Protein AF-A0A955JS35-F1 (afdb_monomer_lite)

Sequence (143 aa):
MVKLPVKIKPHVVVKVILVCMIGALLSLIAHEAFHIILHWGNISHVSIFPNPGTIVQIETNLPPGYDIDGEEMVAYIISFIVIIFTALYVFKIMDDEDDRDPAQILFPNNPELQKLTPKELWEKSEMDIILPEKKSSKHSHKK

pLDDT: mean 82.18, std 16.11, range [39.0, 98.12]

Secondary structure (DSSP, 8-state):
---------HHHHHHHHHHHHHHHHHHHHHHHHHHHHHTTTTEEEEEEEEETTEEEEEEE-PPTT--HHHHHHHHHHHHHHHHHHHHHHHHHHHHHT----HHHHH-TT-TTGGGS-HHHHHHHHHHHHHS------------

Radius of gyration: 27.61 Å; chains: 1; bounding box: 72×47×54 Å

Foldseek 3Di:
DDPPPPPDPVVLVVVLVVLQVVLLVVLVVQLVVLVCVVQPVQWPDWDACPDPVDGIDTDGDDDPPDDPVVSNVVSVVSSVVSNVVSVVVSVVSVVVPDPDDVQCVVCVPDVVSSPDDPVRNVVVVVVCVVDPPPPPPPPPDDD

Structure (mmCIF, N/CA/C/O backbone):
data_AF-A0A955JS35-F1
#
_entry.id   AF-A0A955JS35-F1
#
loop_
_atom_site.group_PDB
_atom_site.id
_atom_site.type_symbol
_atom_site.label_atom_id
_atom_site.label_alt_id
_atom_site.label_comp_id
_atom_site.label_asym_id
_atom_site.label_entity_id
_atom_site.label_seq_id
_atom_site.pdbx_PDB_ins_code
_atom_site.Cartn_x
_atom_site.Cartn_y
_atom_site.Cartn_z
_atom_site.occupancy
_atom_site.B_iso_or_equiv
_atom_site.auth_seq_id
_atom_site.auth_comp_id
_atom_site.auth_asym_id
_atom_site.auth_atom_id
_atom_site.pdbx_PDB_model_num
ATOM 1 N N . MET A 1 1 ? -25.387 17.911 20.704 1.00 42.94 1 MET A N 1
ATOM 2 C CA . MET A 1 1 ? -24.373 17.148 19.941 1.00 42.94 1 MET A CA 1
ATOM 3 C C . MET A 1 1 ? -23.599 16.287 20.921 1.00 42.94 1 MET A C 1
ATOM 5 O O . MET A 1 1 ? -22.708 16.794 21.588 1.00 42.94 1 MET A O 1
ATOM 9 N N . VAL A 1 2 ? -23.978 15.020 21.073 1.00 39.00 2 VAL A N 1
ATOM 10 C CA . VAL A 1 2 ? -23.206 14.078 21.889 1.00 39.00 2 VAL A CA 1
ATOM 11 C C . VAL A 1 2 ? -22.234 13.391 20.939 1.00 39.00 2 VAL A C 1
ATOM 13 O O . VAL A 1 2 ? -22.632 12.570 20.125 1.00 39.00 2 VAL A O 1
ATOM 16 N N . LYS A 1 3 ? -20.963 13.804 20.979 1.00 42.78 3 LYS A N 1
ATOM 17 C CA . LYS A 1 3 ? -19.873 13.028 20.386 1.00 42.78 3 LYS A CA 1
ATOM 18 C C . LYS A 1 3 ? -19.771 11.772 21.237 1.00 42.78 3 LYS A C 1
ATOM 20 O O . LYS A 1 3 ? -19.393 11.892 22.397 1.00 42.78 3 LYS A O 1
ATOM 25 N N . LEU A 1 4 ? -20.104 10.601 20.711 1.00 47.53 4 LEU A N 1
ATOM 26 C CA . LEU A 1 4 ? -19.565 9.387 21.307 1.00 47.53 4 LEU A CA 1
ATOM 27 C C . LEU A 1 4 ? -18.089 9.351 20.926 1.00 47.53 4 LEU A C 1
ATOM 29 O O . LEU A 1 4 ? -17.786 9.224 19.737 1.00 47.53 4 LEU A O 1
ATOM 33 N N . PRO A 1 5 ? -17.156 9.557 21.873 1.00 54.94 5 PRO A N 1
ATOM 34 C CA . PRO A 1 5 ? -15.761 9.383 21.549 1.00 54.94 5 PRO A CA 1
ATOM 35 C C . PRO A 1 5 ? -15.588 7.897 21.255 1.00 54.94 5 PRO A C 1
ATOM 37 O O . PRO A 1 5 ? -15.727 7.070 22.156 1.00 54.94 5 PRO A O 1
ATOM 40 N N . VAL A 1 6 ? -15.288 7.555 20.002 1.00 63.16 6 VAL A N 1
ATOM 41 C CA . VAL A 1 6 ? -14.607 6.294 19.720 1.00 63.16 6 VAL A CA 1
ATOM 42 C C . VAL A 1 6 ? -13.332 6.366 20.553 1.00 63.16 6 VAL A C 1
ATOM 44 O O . VAL A 1 6 ? -12.404 7.107 20.227 1.00 63.16 6 VAL A O 1
ATOM 47 N N . LYS A 1 7 ? -13.328 5.705 21.713 1.00 70.31 7 LYS A N 1
ATOM 48 C CA . LYS A 1 7 ? -12.142 5.606 22.559 1.00 70.31 7 LYS A CA 1
ATOM 49 C C . LYS A 1 7 ? -11.230 4.589 21.896 1.00 70.31 7 LYS A C 1
ATOM 51 O O . LYS A 1 7 ? -11.157 3.442 22.320 1.00 70.31 7 LYS A O 1
ATOM 56 N N . ILE A 1 8 ? -10.558 5.016 20.830 1.00 75.75 8 ILE A N 1
ATOM 57 C CA . ILE A 1 8 ? -9.506 4.215 20.221 1.00 75.75 8 ILE A CA 1
ATOM 58 C C . ILE A 1 8 ? -8.417 4.075 21.280 1.00 75.75 8 ILE A C 1
ATOM 60 O O . ILE A 1 8 ? -7.883 5.071 21.780 1.00 75.75 8 ILE A O 1
ATOM 64 N N . LYS A 1 9 ? -8.125 2.833 21.669 1.00 86.56 9 LYS A N 1
ATOM 65 C CA . LYS A 1 9 ? -7.079 2.558 22.651 1.00 86.56 9 LYS A CA 1
ATOM 66 C C . LYS A 1 9 ? -5.744 3.069 22.070 1.00 86.56 9 LYS A C 1
ATOM 68 O O . LYS A 1 9 ? -5.478 2.832 20.891 1.00 86.56 9 LYS A O 1
ATOM 73 N N . PRO A 1 10 ? -4.873 3.739 22.850 1.00 87.25 10 PRO A N 1
ATOM 74 C CA . PRO A 1 10 ? -3.639 4.330 22.319 1.00 87.25 10 PRO A CA 1
ATOM 75 C C . PRO A 1 10 ? -2.745 3.337 21.564 1.00 87.25 10 PRO A C 1
ATOM 77 O O . PRO A 1 10 ? -2.128 3.692 20.564 1.00 87.25 10 PRO A O 1
ATOM 80 N N . HIS A 1 11 ? -2.717 2.072 21.993 1.00 89.69 11 HIS A N 1
ATOM 81 C CA . HIS A 1 11 ? -1.944 1.032 21.315 1.00 89.69 11 HIS A CA 1
ATOM 82 C C . HIS A 1 11 ? -2.499 0.672 19.928 1.00 89.69 11 HIS A C 1
ATOM 84 O O . HIS A 1 11 ? -1.717 0.307 19.056 1.00 89.69 11 HIS A O 1
ATOM 90 N N . VAL A 1 12 ? -3.809 0.807 19.689 1.00 90.19 12 VAL A N 1
ATOM 91 C CA . VAL A 1 12 ? -4.418 0.588 18.365 1.00 90.19 12 VAL A CA 1
ATOM 92 C C . VAL A 1 12 ? -3.967 1.680 17.403 1.00 90.19 12 VAL A C 1
ATOM 94 O O . VAL A 1 12 ? -3.551 1.376 16.292 1.00 90.19 12 VAL A O 1
ATOM 97 N N . VAL A 1 13 ? -3.936 2.939 17.855 1.00 89.94 13 VAL A N 1
ATOM 98 C CA . VAL A 1 13 ? -3.409 4.058 17.053 1.00 89.94 13 VAL A CA 1
ATOM 99 C C . VAL A 1 13 ? -1.957 3.799 16.649 1.00 89.94 13 VAL A C 1
ATOM 101 O O . VAL A 1 13 ? -1.611 3.945 15.481 1.00 89.94 13 VAL A O 1
ATOM 104 N N . VAL A 1 14 ? -1.116 3.356 17.590 1.00 93.50 14 VAL A N 1
ATOM 105 C CA . VAL A 1 14 ? 0.290 3.028 17.304 1.00 93.50 14 VAL A CA 1
ATOM 106 C C . VAL A 1 14 ? 0.407 1.879 16.299 1.00 93.50 14 VAL A C 1
ATOM 108 O O . VAL A 1 14 ? 1.176 1.999 15.347 1.00 93.50 14 VAL A O 1
ATOM 111 N N . LYS A 1 15 ? -0.371 0.797 16.462 1.00 93.38 15 LYS A N 1
ATOM 112 C CA . LYS A 1 15 ? -0.408 -0.324 15.504 1.00 93.38 15 LYS A CA 1
ATOM 113 C C . LYS A 1 15 ? -0.794 0.154 14.102 1.00 93.38 15 LYS A C 1
ATOM 115 O O . LYS A 1 15 ? -0.108 -0.184 13.144 1.00 93.38 15 LYS A O 1
ATOM 120 N N . VAL A 1 16 ? -1.847 0.966 13.986 1.00 93.62 16 VAL A N 1
ATOM 121 C CA . VAL A 1 16 ? -2.319 1.508 12.702 1.00 93.62 16 VAL A CA 1
ATOM 122 C C . VAL A 1 16 ? -1.246 2.372 12.045 1.00 93.62 16 VAL A C 1
ATOM 124 O O . VAL A 1 16 ? -0.929 2.154 10.881 1.00 93.62 16 VAL A O 1
ATOM 127 N N . ILE A 1 17 ? -0.634 3.301 12.786 1.00 95.50 17 ILE A N 1
ATOM 128 C CA . ILE A 1 17 ? 0.446 4.148 12.257 1.00 95.50 17 ILE A CA 1
ATOM 129 C C . ILE A 1 17 ? 1.612 3.287 11.766 1.00 95.50 17 ILE A C 1
ATOM 131 O O . ILE A 1 17 ? 2.103 3.497 10.658 1.00 95.50 17 ILE A O 1
ATOM 135 N N . LEU A 1 18 ? 2.036 2.302 12.560 1.00 96.69 18 LEU A N 1
ATOM 136 C CA . LEU A 1 18 ? 3.135 1.412 12.199 1.00 96.69 18 LEU A CA 1
ATOM 137 C C . LEU A 1 18 ? 2.832 0.629 10.917 1.00 96.69 18 LEU A C 1
ATOM 139 O O . LEU A 1 18 ? 3.666 0.586 10.016 1.00 96.69 18 LEU A O 1
ATOM 143 N N . VAL A 1 19 ? 1.631 0.059 10.809 1.00 96.69 19 VAL A N 1
ATOM 144 C CA . VAL A 1 19 ? 1.185 -0.660 9.609 1.00 96.69 19 VAL A CA 1
ATOM 145 C C . VAL A 1 19 ? 1.137 0.264 8.396 1.00 96.69 19 VAL A C 1
ATOM 147 O O . VAL A 1 19 ? 1.627 -0.123 7.341 1.00 96.69 19 VAL A O 1
ATOM 150 N N . CYS A 1 20 ? 0.621 1.488 8.532 1.00 96.69 20 CYS A N 1
ATOM 151 C CA . CYS A 1 20 ? 0.604 2.463 7.441 1.00 96.69 20 CYS A CA 1
ATOM 152 C C . CYS A 1 20 ? 2.018 2.820 6.963 1.00 96.69 20 CYS A C 1
ATOM 154 O O . CYS A 1 20 ? 2.254 2.871 5.758 1.00 96.69 20 CYS A O 1
ATOM 156 N N . MET A 1 21 ? 2.968 3.037 7.881 1.00 97.31 21 MET A N 1
ATOM 157 C CA . MET A 1 21 ? 4.364 3.319 7.519 1.00 97.31 21 MET A CA 1
ATOM 158 C C . MET A 1 21 ? 5.011 2.137 6.792 1.00 97.31 21 MET A C 1
ATOM 160 O O . MET A 1 21 ? 5.663 2.330 5.768 1.00 97.31 21 MET A O 1
ATOM 164 N N . ILE A 1 22 ? 4.808 0.915 7.295 1.00 97.06 22 ILE A N 1
ATOM 165 C CA . ILE A 1 22 ? 5.328 -0.304 6.663 1.00 97.06 22 ILE A CA 1
ATOM 166 C C . ILE A 1 22 ? 4.694 -0.501 5.283 1.00 97.06 22 ILE A C 1
ATOM 168 O O . ILE A 1 22 ? 5.410 -0.772 4.328 1.00 97.06 22 ILE A O 1
ATOM 172 N N . GLY A 1 23 ? 3.379 -0.327 5.152 1.00 97.12 23 GLY A N 1
ATOM 173 C CA . GLY A 1 23 ? 2.671 -0.461 3.879 1.00 97.12 23 GLY A CA 1
ATOM 174 C C . GLY A 1 23 ? 3.112 0.565 2.836 1.00 97.12 23 GLY A C 1
ATOM 175 O O . GLY A 1 23 ? 3.342 0.201 1.686 1.00 97.12 23 GLY A O 1
ATOM 176 N N . ALA A 1 24 ? 3.319 1.825 3.234 1.00 95.19 24 ALA A N 1
ATOM 177 C CA . ALA A 1 24 ? 3.863 2.857 2.350 1.00 95.19 24 ALA A CA 1
ATOM 178 C C . ALA A 1 24 ? 5.288 2.517 1.883 1.00 95.19 24 ALA A C 1
ATOM 180 O O . ALA A 1 24 ? 5.595 2.626 0.696 1.00 95.19 24 ALA A O 1
ATOM 181 N N . LEU A 1 25 ? 6.143 2.046 2.797 1.00 95.38 25 LEU A N 1
ATOM 182 C CA . LEU A 1 25 ? 7.493 1.603 2.457 1.00 95.38 25 LEU A CA 1
ATOM 183 C C . LEU A 1 25 ? 7.473 0.388 1.517 1.00 95.38 25 LEU A C 1
ATOM 185 O O . LEU A 1 25 ? 8.192 0.377 0.523 1.00 95.38 25 LEU A O 1
ATOM 189 N N . LEU A 1 26 ? 6.632 -0.612 1.789 1.00 96.12 26 LEU A N 1
ATOM 190 C CA . LEU A 1 26 ? 6.467 -1.787 0.928 1.00 96.12 26 LEU A CA 1
ATOM 191 C C . LEU A 1 26 ? 5.936 -1.416 -0.458 1.00 96.12 26 LEU A C 1
ATOM 193 O O . LEU A 1 26 ? 6.381 -1.993 -1.442 1.00 96.12 26 LEU A O 1
ATOM 197 N N . SER A 1 27 ? 5.024 -0.447 -0.545 1.00 96.50 27 SER A N 1
ATOM 198 C CA . SER A 1 27 ? 4.507 0.067 -1.816 1.00 96.50 27 SER A CA 1
ATOM 199 C C . SER A 1 27 ? 5.621 0.667 -2.676 1.00 96.50 27 SER A C 1
ATOM 201 O O . SER A 1 27 ? 5.659 0.413 -3.878 1.00 96.50 27 SER A O 1
ATOM 203 N N . LEU A 1 28 ? 6.528 1.438 -2.065 1.00 92.69 28 LEU A N 1
ATOM 204 C CA . LEU A 1 28 ? 7.697 1.995 -2.748 1.00 92.69 28 LEU A CA 1
ATOM 205 C C . LEU A 1 28 ? 8.680 0.891 -3.155 1.00 92.69 28 LEU A C 1
ATOM 207 O O . LEU A 1 28 ? 9.109 0.841 -4.299 1.00 92.69 28 LEU A O 1
ATOM 211 N N . ILE A 1 29 ? 8.998 -0.034 -2.245 1.00 92.50 29 ILE A N 1
ATOM 212 C CA . ILE A 1 29 ? 9.903 -1.153 -2.544 1.00 92.50 29 ILE A CA 1
ATOM 213 C C . ILE A 1 29 ? 9.360 -2.000 -3.697 1.00 92.50 29 ILE A C 1
ATOM 215 O O . ILE A 1 29 ? 10.127 -2.382 -4.570 1.00 92.50 29 ILE A O 1
ATOM 219 N N . ALA A 1 30 ? 8.058 -2.295 -3.718 1.00 95.31 30 ALA A N 1
ATOM 220 C CA . ALA A 1 30 ? 7.440 -3.081 -4.782 1.00 95.31 30 ALA A CA 1
ATOM 221 C C . ALA A 1 30 ? 7.483 -2.363 -6.141 1.00 95.31 30 ALA A C 1
ATOM 223 O O . ALA A 1 30 ? 7.713 -3.017 -7.155 1.00 95.31 30 ALA A O 1
ATOM 224 N N . HIS A 1 31 ? 7.299 -1.039 -6.146 1.00 94.69 31 HIS A N 1
ATOM 225 C CA . HIS A 1 31 ? 7.425 -0.194 -7.335 1.00 94.69 31 HIS A CA 1
ATOM 226 C C . HIS A 1 31 ? 8.837 -0.279 -7.928 1.00 94.69 31 HIS A C 1
ATOM 228 O O . HIS A 1 31 ? 9.019 -0.713 -9.059 1.00 94.69 31 HIS A O 1
ATOM 234 N N . GLU A 1 32 ? 9.856 0.016 -7.121 1.00 90.19 32 GLU A N 1
ATOM 235 C CA . GLU A 1 32 ? 11.254 -0.027 -7.564 1.00 90.19 32 GLU A CA 1
ATOM 236 C C . GLU A 1 32 ? 11.707 -1.452 -7.917 1.00 90.19 32 GLU A C 1
ATOM 238 O O . GLU A 1 32 ? 12.434 -1.671 -8.886 1.00 90.19 32 GLU A O 1
ATOM 243 N N . ALA A 1 33 ? 11.255 -2.457 -7.160 1.00 91.62 33 ALA A N 1
ATOM 244 C CA . ALA A 1 33 ? 11.557 -3.856 -7.444 1.00 91.62 33 ALA A CA 1
ATOM 245 C C . ALA A 1 33 ? 10.992 -4.297 -8.798 1.00 91.62 33 ALA A C 1
ATOM 247 O O . ALA A 1 33 ? 11.644 -5.077 -9.489 1.00 91.62 33 ALA A O 1
ATOM 248 N N . PHE A 1 34 ? 9.816 -3.799 -9.192 1.00 94.56 34 PHE A N 1
ATOM 249 C CA . PHE A 1 34 ? 9.259 -4.060 -10.515 1.00 94.56 34 PHE A CA 1
ATOM 250 C C . PHE A 1 34 ? 10.194 -3.552 -11.621 1.00 94.56 34 PHE A C 1
ATOM 252 O O . PHE A 1 34 ? 10.559 -4.345 -12.489 1.00 94.56 34 PHE A O 1
ATOM 259 N N . HIS A 1 35 ? 10.670 -2.305 -11.536 1.00 91.50 35 HIS A N 1
ATOM 260 C CA . HIS A 1 35 ? 11.633 -1.751 -12.497 1.00 91.50 35 HIS A CA 1
ATOM 261 C C . HIS A 1 35 ? 12.945 -2.545 -12.532 1.00 91.50 35 HIS A C 1
ATOM 263 O O . HIS A 1 35 ? 13.450 -2.886 -13.602 1.00 91.50 35 HIS A O 1
ATOM 269 N N . ILE A 1 36 ? 13.484 -2.907 -11.361 1.00 89.38 36 ILE A N 1
ATOM 270 C CA . ILE A 1 36 ? 14.718 -3.701 -11.264 1.00 89.38 36 ILE A CA 1
ATOM 271 C C . ILE A 1 36 ? 14.554 -5.067 -11.943 1.00 89.38 36 ILE A C 1
ATOM 273 O O . ILE A 1 36 ? 15.457 -5.518 -12.648 1.00 89.38 36 ILE A O 1
ATOM 277 N N . ILE A 1 37 ? 13.419 -5.737 -11.726 1.00 92.25 37 ILE A N 1
ATOM 278 C CA . ILE A 1 37 ? 13.132 -7.049 -12.316 1.00 92.25 37 ILE A CA 1
ATOM 279 C C . ILE A 1 37 ? 12.925 -6.930 -13.828 1.00 92.25 37 ILE A C 1
ATOM 281 O O . ILE A 1 37 ? 13.437 -7.762 -14.576 1.00 92.25 37 ILE A O 1
ATOM 285 N N . LEU A 1 38 ? 12.193 -5.914 -14.285 1.00 91.44 38 LEU A N 1
ATOM 286 C CA . LEU A 1 38 ? 11.884 -5.735 -15.702 1.00 91.44 38 LEU A CA 1
ATOM 287 C C . LEU A 1 38 ? 13.136 -5.429 -16.528 1.00 91.44 38 LEU A C 1
ATOM 289 O O . LEU A 1 38 ? 13.304 -5.964 -17.623 1.00 91.44 38 LEU A O 1
ATOM 293 N N . HIS A 1 39 ? 14.044 -4.630 -15.967 1.00 89.81 39 HIS A N 1
ATOM 294 C CA . HIS A 1 39 ? 15.311 -4.258 -16.597 1.00 89.81 39 HIS A CA 1
ATOM 295 C C . HIS A 1 39 ? 16.480 -5.130 -16.146 1.00 89.81 39 HIS A C 1
ATOM 297 O O . HIS A 1 39 ? 17.643 -4.749 -16.309 1.00 89.81 39 HIS A O 1
ATOM 303 N N . TRP A 1 40 ? 16.206 -6.313 -15.589 1.00 88.69 40 TRP A N 1
ATOM 304 C CA . TRP A 1 40 ? 17.250 -7.207 -15.108 1.00 88.69 40 TRP A CA 1
ATOM 305 C C . TRP A 1 40 ? 18.203 -7.585 -16.250 1.00 88.69 40 TRP A C 1
ATOM 307 O O . TRP A 1 40 ? 17.814 -8.215 -17.231 1.00 88.69 40 TRP A O 1
ATOM 317 N N . GLY A 1 41 ? 19.471 -7.189 -16.125 1.00 87.25 41 GLY A N 1
ATOM 318 C CA . GLY A 1 41 ? 20.495 -7.376 -17.162 1.00 87.25 41 GLY A CA 1
ATOM 319 C C . GLY A 1 41 ? 20.704 -6.183 -18.106 1.00 87.25 41 GLY A C 1
ATOM 320 O O . GLY A 1 41 ? 21.728 -6.145 -18.781 1.00 87.25 41 GLY A O 1
ATOM 321 N N . ASN A 1 42 ? 19.813 -5.186 -18.095 1.00 89.06 42 ASN A N 1
ATOM 322 C CA . ASN A 1 42 ? 19.952 -3.928 -18.846 1.00 89.06 42 ASN A CA 1
ATOM 323 C C . ASN A 1 42 ? 20.336 -2.735 -17.953 1.00 89.06 42 ASN A C 1
ATOM 325 O O . ASN A 1 42 ? 20.600 -1.640 -18.459 1.00 89.06 42 ASN A O 1
ATOM 329 N N . ILE A 1 43 ? 20.360 -2.943 -16.635 1.00 88.31 43 ILE A N 1
ATOM 330 C CA . ILE A 1 43 ? 20.810 -1.962 -15.646 1.00 88.31 43 ILE A CA 1
ATOM 331 C C . ILE A 1 43 ? 22.326 -1.790 -15.767 1.00 88.31 43 ILE A C 1
ATOM 333 O O . ILE A 1 43 ? 23.088 -2.729 -15.534 1.00 88.31 43 ILE A O 1
ATOM 337 N N . SER A 1 44 ? 22.763 -0.581 -16.113 1.00 87.25 44 SER A N 1
ATOM 338 C CA . SER A 1 44 ? 24.180 -0.216 -16.181 1.00 87.25 44 SER A CA 1
ATOM 339 C C . SER A 1 44 ? 24.702 0.305 -14.848 1.00 87.25 44 SER A C 1
ATOM 341 O O . SER A 1 44 ? 25.857 0.056 -14.501 1.00 87.25 44 SER A O 1
ATOM 343 N N . HIS A 1 45 ? 23.867 1.023 -14.093 1.00 86.25 45 HIS A N 1
ATOM 344 C CA . HIS A 1 45 ? 24.270 1.625 -12.830 1.00 86.25 45 HIS A CA 1
ATOM 345 C C . HIS A 1 45 ? 23.089 1.782 -11.865 1.00 86.25 45 HIS A C 1
ATOM 347 O O . HIS A 1 45 ? 21.971 2.079 -12.276 1.00 86.25 45 HIS A O 1
ATOM 353 N N . VAL A 1 46 ? 23.351 1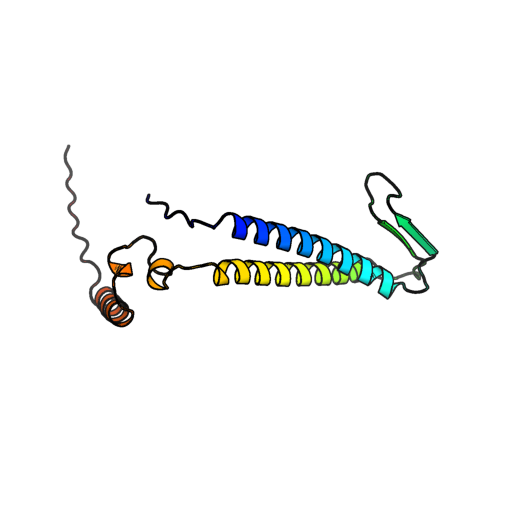.598 -10.569 1.00 82.38 46 VAL A N 1
ATOM 354 C CA . VAL A 1 46 ? 22.420 1.904 -9.477 1.00 82.38 46 VAL A CA 1
ATOM 355 C C . VAL A 1 46 ? 23.153 2.808 -8.499 1.00 82.38 46 VAL A C 1
ATOM 357 O O . VAL A 1 46 ? 24.236 2.455 -8.026 1.00 82.38 46 VAL A O 1
ATOM 360 N N . SER A 1 47 ? 22.566 3.957 -8.180 1.00 85.88 47 SER A N 1
ATOM 361 C CA . SER A 1 47 ? 23.094 4.889 -7.187 1.00 85.88 47 SER A CA 1
ATOM 362 C C . SER A 1 47 ? 22.049 5.194 -6.118 1.00 85.88 47 SER A C 1
ATOM 364 O O . SER A 1 47 ? 20.851 5.276 -6.389 1.00 85.88 47 SER A O 1
ATOM 366 N N . ILE A 1 48 ? 22.517 5.329 -4.877 1.00 85.19 48 ILE A N 1
ATOM 367 C CA . ILE A 1 48 ? 21.694 5.654 -3.710 1.00 85.19 48 ILE A CA 1
ATOM 368 C C . ILE A 1 48 ? 22.078 7.067 -3.273 1.00 85.19 48 ILE A C 1
ATOM 370 O O . ILE A 1 48 ? 23.261 7.352 -3.097 1.00 85.19 48 ILE A O 1
ATOM 374 N N . PHE A 1 49 ? 21.087 7.939 -3.110 1.00 88.38 49 PHE A N 1
ATOM 375 C CA . PHE A 1 49 ? 21.252 9.377 -2.881 1.00 88.38 49 PHE A CA 1
ATOM 376 C C . PHE A 1 49 ? 22.149 10.082 -3.918 1.00 88.38 49 PHE A C 1
ATOM 378 O O . PHE A 1 49 ? 23.075 10.801 -3.533 1.00 88.38 49 PHE A O 1
ATOM 385 N N . PRO A 1 50 ? 21.899 9.926 -5.234 1.00 87.19 50 PRO A N 1
ATOM 386 C CA . PRO A 1 50 ? 22.678 10.631 -6.258 1.00 87.19 50 PRO A CA 1
ATOM 387 C C . PRO A 1 50 ? 22.569 12.156 -6.135 1.00 87.19 50 PRO A C 1
ATOM 389 O O . PRO A 1 50 ? 23.490 12.882 -6.504 1.00 87.19 50 PRO A O 1
ATOM 392 N N . ASN A 1 51 ?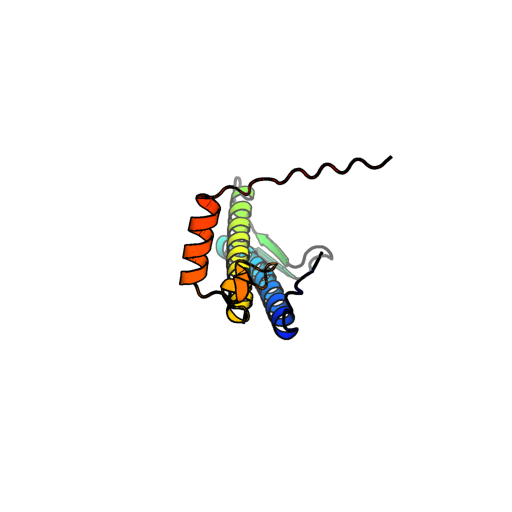 21.442 12.658 -5.622 1.00 91.69 51 ASN A N 1
ATOM 393 C CA . ASN A 1 51 ? 21.196 14.075 -5.393 1.00 91.69 51 ASN A CA 1
ATOM 394 C C . ASN A 1 51 ? 20.146 14.266 -4.268 1.00 91.69 51 ASN A C 1
ATOM 396 O O . ASN A 1 51 ? 19.478 13.303 -3.889 1.00 91.69 51 ASN A O 1
ATOM 400 N N . PRO A 1 52 ? 19.954 15.490 -3.732 1.00 88.88 52 PRO A N 1
ATOM 401 C CA . PRO A 1 52 ? 19.040 15.742 -2.609 1.00 88.88 52 PRO A CA 1
ATOM 402 C C . PRO A 1 52 ? 17.554 15.444 -2.871 1.00 88.88 52 PRO A C 1
ATOM 404 O O . PRO A 1 52 ? 16.778 15.390 -1.920 1.00 88.88 52 PRO A O 1
ATOM 407 N N . GLY A 1 53 ? 17.145 15.302 -4.134 1.00 89.06 53 GLY A N 1
ATOM 408 C CA . GLY A 1 53 ? 15.764 15.028 -4.536 1.00 89.06 53 GLY A CA 1
ATOM 409 C C . GLY A 1 53 ? 15.497 13.574 -4.925 1.00 89.06 53 GLY A C 1
ATOM 410 O O . GLY A 1 53 ? 14.353 13.229 -5.203 1.00 89.06 53 GLY A O 1
ATOM 411 N N . THR A 1 54 ? 16.520 12.719 -4.948 1.00 81.00 54 THR A N 1
ATOM 412 C CA . THR A 1 54 ? 16.419 11.353 -5.467 1.00 81.00 54 THR A CA 1
ATOM 413 C C . THR A 1 54 ? 17.016 10.378 -4.461 1.00 81.00 54 THR A C 1
ATOM 415 O O . THR A 1 54 ? 18.183 10.490 -4.093 1.00 81.00 54 THR A O 1
ATOM 418 N N . ILE A 1 55 ? 16.219 9.409 -4.009 1.00 81.56 55 ILE A N 1
ATOM 419 C CA . ILE A 1 55 ? 16.677 8.390 -3.051 1.00 81.56 55 ILE A CA 1
ATOM 420 C C . ILE A 1 55 ? 17.437 7.281 -3.781 1.00 81.56 55 ILE A C 1
ATOM 422 O O . ILE A 1 55 ? 18.494 6.858 -3.321 1.00 81.56 55 ILE A O 1
ATOM 426 N N . VAL A 1 56 ? 16.927 6.839 -4.928 1.00 76.62 56 VAL A N 1
ATOM 427 C CA . VAL A 1 56 ? 17.546 5.817 -5.775 1.00 76.62 56 VAL A CA 1
ATOM 428 C C . VAL A 1 56 ? 17.462 6.284 -7.224 1.00 76.62 56 VAL A C 1
ATOM 430 O O . VAL A 1 56 ? 16.423 6.783 -7.645 1.00 76.62 56 VAL A O 1
ATOM 433 N N . GLN A 1 57 ? 18.554 6.152 -7.971 1.00 83.81 57 GLN A N 1
ATOM 434 C CA . GLN A 1 57 ? 18.573 6.319 -9.424 1.00 83.81 57 GLN A CA 1
ATOM 435 C C . GLN A 1 57 ? 19.097 5.037 -10.053 1.00 83.81 57 GLN A C 1
ATOM 437 O O . GLN A 1 57 ? 20.141 4.513 -9.652 1.00 83.81 57 GLN A O 1
ATOM 442 N N . ILE A 1 58 ? 18.370 4.561 -11.056 1.00 82.88 58 ILE A N 1
ATOM 443 C CA . ILE A 1 58 ? 18.716 3.389 -11.847 1.00 82.88 58 ILE A CA 1
ATOM 444 C C . ILE A 1 58 ? 18.949 3.878 -13.272 1.00 82.88 58 ILE A C 1
ATOM 446 O O . ILE A 1 58 ? 18.086 4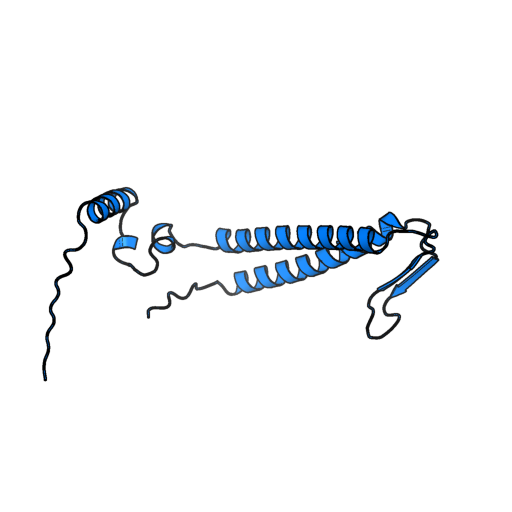.517 -13.868 1.00 82.88 58 ILE A O 1
ATOM 450 N N . GLU A 1 59 ? 20.132 3.607 -13.806 1.00 87.06 59 GLU A N 1
ATOM 451 C CA . GLU A 1 59 ? 20.448 3.854 -15.208 1.00 87.06 59 GLU A CA 1
ATOM 452 C C . GLU A 1 59 ? 20.256 2.554 -15.983 1.00 87.06 59 GLU A C 1
ATOM 454 O O . GLU A 1 59 ? 20.853 1.522 -15.653 1.00 87.06 59 GLU A O 1
ATOM 459 N N . THR A 1 60 ? 19.409 2.603 -17.007 1.00 88.50 60 THR A N 1
ATOM 460 C CA . THR A 1 60 ? 19.083 1.464 -17.864 1.00 88.50 60 THR A CA 1
ATOM 461 C C . THR A 1 60 ? 19.264 1.843 -19.328 1.00 88.50 60 THR A C 1
ATOM 463 O O . THR A 1 60 ? 18.989 2.968 -19.746 1.00 88.50 60 THR A O 1
ATOM 466 N N . ASN A 1 61 ? 19.742 0.893 -20.131 1.00 88.50 61 ASN A N 1
ATOM 467 C CA . ASN A 1 61 ? 19.814 1.067 -21.580 1.00 88.50 61 ASN A CA 1
ATOM 468 C C . ASN A 1 61 ? 18.539 0.513 -22.220 1.00 88.50 61 ASN A C 1
ATOM 470 O O . ASN A 1 61 ? 18.417 -0.695 -22.429 1.00 88.50 61 ASN A O 1
ATOM 474 N N . LEU A 1 62 ? 17.589 1.399 -22.520 1.00 88.38 62 LEU A N 1
ATOM 475 C CA . LEU A 1 62 ? 16.311 1.031 -23.129 1.00 88.38 62 LEU A CA 1
ATOM 476 C C . LEU A 1 62 ? 16.384 1.068 -24.665 1.00 88.38 62 LEU A C 1
ATOM 478 O O . LEU A 1 62 ? 17.037 1.950 -25.233 1.00 88.38 62 LEU A O 1
ATOM 482 N N . PRO A 1 63 ? 15.719 0.134 -25.368 1.00 89.19 63 PRO A N 1
ATOM 483 C CA . PRO A 1 63 ? 15.656 0.163 -26.823 1.00 89.19 63 PRO A CA 1
ATOM 484 C C . PRO A 1 63 ? 14.839 1.370 -27.328 1.00 89.19 63 PRO A C 1
ATOM 486 O O . PRO A 1 63 ? 13.921 1.832 -26.646 1.00 89.19 63 PRO A O 1
ATOM 489 N N . PRO A 1 64 ? 15.111 1.877 -28.546 1.00 90.69 64 PRO A N 1
ATOM 490 C CA . PRO A 1 64 ? 14.305 2.937 -29.143 1.00 90.69 64 PRO A CA 1
ATOM 491 C C . PRO A 1 64 ? 12.830 2.533 -29.256 1.00 90.69 64 PRO A C 1
ATOM 493 O O . PRO A 1 64 ? 12.519 1.448 -29.746 1.00 90.69 64 PRO A O 1
ATOM 496 N N . GLY A 1 65 ? 11.926 3.422 -28.838 1.00 91.31 65 GLY A N 1
ATOM 497 C CA . GLY A 1 65 ? 10.481 3.168 -28.855 1.00 91.31 65 GLY A CA 1
ATOM 498 C C . GLY A 1 65 ? 9.959 2.357 -27.666 1.00 91.31 65 GLY A C 1
ATOM 499 O O . GLY A 1 65 ? 8.816 1.913 -27.711 1.00 91.31 65 GLY A O 1
ATOM 500 N N . TYR A 1 66 ? 10.773 2.154 -26.624 1.00 92.62 66 TYR A N 1
ATOM 501 C CA . TYR A 1 66 ? 10.313 1.569 -25.369 1.00 92.62 66 TYR A CA 1
ATOM 502 C C . TYR A 1 66 ? 9.236 2.446 -24.707 1.00 92.62 66 TYR A C 1
ATOM 504 O O . TYR A 1 66 ? 9.398 3.663 -24.601 1.00 92.62 66 TYR A O 1
ATOM 512 N N . ASP A 1 67 ? 8.147 1.821 -24.262 1.00 94.00 67 ASP A N 1
ATOM 513 C CA . ASP A 1 67 ? 7.002 2.494 -23.645 1.00 94.00 67 ASP A CA 1
ATOM 514 C C . ASP A 1 67 ? 7.220 2.687 -22.137 1.00 94.00 67 ASP A C 1
ATOM 516 O O . ASP A 1 67 ? 6.804 1.869 -21.316 1.00 94.00 67 ASP A O 1
ATOM 520 N N . ILE A 1 68 ? 7.912 3.774 -21.789 1.00 92.00 68 ILE A N 1
ATOM 521 C CA . ILE A 1 68 ? 8.194 4.144 -20.393 1.00 92.00 68 ILE A CA 1
ATOM 522 C C . ILE A 1 68 ? 6.893 4.486 -19.655 1.00 92.00 68 ILE A C 1
ATOM 524 O O . ILE A 1 68 ? 6.705 4.070 -18.517 1.00 92.00 68 ILE A O 1
ATOM 528 N N . ASP A 1 69 ? 5.965 5.194 -20.304 1.00 94.31 69 ASP A N 1
ATOM 529 C CA . ASP A 1 69 ? 4.713 5.616 -19.667 1.00 94.31 69 ASP A CA 1
ATOM 530 C C . ASP A 1 69 ? 3.832 4.408 -19.306 1.00 94.31 69 ASP A C 1
ATOM 532 O O . ASP A 1 69 ? 3.234 4.358 -18.227 1.00 94.31 69 ASP A O 1
ATOM 536 N N . GLY A 1 70 ? 3.772 3.408 -20.191 1.00 96.06 70 GLY A N 1
ATOM 537 C CA . GLY A 1 70 ? 3.091 2.143 -19.931 1.00 96.06 70 GLY A CA 1
ATOM 538 C C . GLY A 1 70 ? 3.728 1.346 -18.789 1.00 96.06 70 GLY A C 1
ATOM 539 O O . GLY A 1 70 ? 3.005 0.806 -17.948 1.00 96.06 70 GLY A O 1
ATOM 540 N N . GLU A 1 71 ? 5.061 1.299 -18.723 1.00 94.19 71 GLU A N 1
ATOM 541 C CA . GLU A 1 71 ? 5.796 0.673 -17.617 1.00 94.19 71 GLU A CA 1
ATOM 542 C C . GLU A 1 71 ? 5.476 1.344 -16.272 1.00 94.19 71 GLU A C 1
ATOM 544 O O . GLU A 1 71 ? 5.066 0.667 -15.325 1.00 94.19 71 GLU A O 1
ATOM 549 N N . GLU A 1 72 ? 5.597 2.669 -16.199 1.00 93.94 72 GLU A N 1
ATOM 550 C CA . GLU A 1 72 ? 5.303 3.469 -15.004 1.00 93.94 72 GLU A CA 1
ATOM 551 C C . GLU A 1 72 ? 3.849 3.297 -14.550 1.00 93.94 72 GLU A C 1
ATOM 553 O O . GLU A 1 72 ? 3.563 3.129 -13.362 1.00 93.94 72 GLU A O 1
ATOM 558 N N . MET A 1 73 ? 2.899 3.255 -15.492 1.00 97.62 73 MET A N 1
ATOM 559 C CA . MET A 1 73 ? 1.495 2.985 -15.180 1.00 97.62 73 MET A CA 1
ATOM 560 C C . MET A 1 73 ? 1.325 1.632 -14.472 1.00 97.62 73 MET A C 1
ATOM 562 O O . MET A 1 73 ? 0.583 1.538 -13.491 1.00 97.62 73 MET A O 1
ATOM 566 N N . VAL A 1 74 ? 2.014 0.583 -14.935 1.00 97.50 74 VAL A N 1
ATOM 567 C CA . VAL A 1 74 ? 1.979 -0.740 -14.292 1.00 97.50 74 VAL A CA 1
ATOM 568 C C . VAL A 1 74 ? 2.619 -0.688 -12.904 1.00 97.50 74 VAL A C 1
ATOM 570 O O . VAL A 1 74 ? 2.037 -1.211 -11.949 1.00 97.50 74 VAL A O 1
ATOM 573 N N . ALA A 1 75 ? 3.758 -0.012 -12.761 1.00 95.50 75 ALA A N 1
ATOM 574 C CA . ALA A 1 75 ? 4.427 0.173 -11.477 1.00 95.50 75 ALA A CA 1
ATOM 575 C C . ALA A 1 75 ? 3.522 0.898 -10.459 1.00 95.50 75 ALA A C 1
ATOM 577 O O . ALA A 1 75 ? 3.399 0.469 -9.307 1.00 95.50 75 ALA A O 1
ATOM 578 N N . TYR A 1 76 ? 2.797 1.941 -10.880 1.00 96.25 76 TYR A N 1
ATOM 579 C CA . TYR A 1 76 ? 1.812 2.626 -10.036 1.00 96.25 76 TYR A CA 1
ATOM 580 C C . TYR A 1 76 ? 0.614 1.748 -9.669 1.00 96.25 76 TYR A C 1
ATOM 582 O O . TYR A 1 76 ? 0.124 1.828 -8.540 1.00 96.25 76 TYR A O 1
ATOM 590 N N . ILE A 1 77 ? 0.146 0.883 -10.574 1.00 98.12 77 ILE A N 1
ATOM 591 C CA . ILE A 1 77 ? -0.911 -0.090 -10.260 1.00 98.12 77 ILE A CA 1
ATOM 592 C C . ILE A 1 77 ? -0.437 -1.060 -9.169 1.00 98.12 77 ILE A C 1
ATOM 594 O O . ILE A 1 77 ? -1.191 -1.338 -8.234 1.00 98.12 77 ILE A O 1
ATOM 598 N N . ILE A 1 78 ? 0.813 -1.532 -9.232 1.00 96.81 78 ILE A N 1
ATOM 599 C CA . ILE A 1 78 ? 1.406 -2.392 -8.194 1.00 96.81 78 ILE A CA 1
ATOM 600 C C . ILE A 1 78 ? 1.421 -1.666 -6.843 1.00 96.81 78 ILE A C 1
ATOM 602 O O . ILE A 1 78 ? 0.925 -2.207 -5.851 1.00 96.81 78 ILE A O 1
ATOM 606 N N . SER A 1 79 ? 1.913 -0.424 -6.802 1.00 96.81 79 SER A N 1
ATOM 607 C CA . SER A 1 79 ? 1.883 0.411 -5.593 1.00 96.81 79 SER A CA 1
ATOM 608 C C . SER A 1 79 ? 0.465 0.569 -5.038 1.00 96.81 79 SER A C 1
ATOM 610 O O . SER A 1 79 ? 0.222 0.386 -3.843 1.00 96.81 79 SER A O 1
ATOM 612 N N . PHE A 1 80 ? -0.503 0.848 -5.912 1.00 97.31 80 PHE A N 1
ATOM 613 C CA . PHE A 1 80 ? -1.898 1.032 -5.533 1.00 97.31 80 PHE A CA 1
ATOM 614 C C . PHE A 1 80 ? -2.505 -0.226 -4.899 1.00 97.31 80 PHE A C 1
ATOM 616 O O . PHE A 1 80 ? -3.190 -0.137 -3.878 1.00 97.31 80 PHE A O 1
ATOM 623 N N . ILE A 1 81 ? -2.201 -1.409 -5.441 1.00 98.06 81 ILE A N 1
ATOM 624 C CA . ILE A 1 81 ? -2.634 -2.691 -4.874 1.00 98.06 81 ILE A CA 1
ATOM 625 C C . ILE A 1 81 ? -2.086 -2.872 -3.450 1.00 98.06 81 ILE A C 1
ATOM 627 O O . ILE A 1 81 ? -2.842 -3.227 -2.543 1.00 98.06 81 ILE A O 1
ATOM 631 N N . VAL A 1 82 ? -0.799 -2.584 -3.220 1.00 97.94 82 VAL A N 1
ATOM 632 C CA . VAL A 1 82 ? -0.183 -2.682 -1.882 1.00 97.94 82 VAL A CA 1
ATOM 633 C C . VAL A 1 82 ? -0.863 -1.734 -0.888 1.00 97.94 82 VAL A C 1
ATOM 635 O O . VAL A 1 82 ? -1.142 -2.122 0.251 1.00 97.94 82 VAL A O 1
ATOM 638 N N . ILE A 1 83 ? -1.196 -0.514 -1.317 1.00 97.00 83 ILE A N 1
ATOM 639 C CA . ILE A 1 83 ? -1.921 0.460 -0.490 1.00 97.00 83 ILE A CA 1
ATOM 640 C C . ILE A 1 83 ? -3.331 -0.043 -0.150 1.00 97.00 83 ILE A C 1
ATOM 642 O O . ILE A 1 83 ? -3.738 0.059 1.009 1.00 97.00 83 ILE A O 1
ATOM 646 N N . ILE A 1 84 ? -4.059 -0.639 -1.102 1.00 98.00 84 ILE A N 1
ATOM 647 C CA . ILE A 1 84 ? -5.378 -1.239 -0.838 1.00 98.00 84 ILE A CA 1
ATOM 648 C C . ILE A 1 84 ? -5.269 -2.340 0.218 1.00 98.00 84 ILE A C 1
ATOM 650 O O . ILE A 1 84 ? -6.015 -2.319 1.197 1.00 98.00 84 ILE A O 1
ATOM 654 N N . PHE A 1 85 ? -4.335 -3.282 0.064 1.00 98.00 85 PHE A N 1
ATOM 655 C CA . PHE A 1 85 ? -4.147 -4.349 1.050 1.00 98.00 85 PHE A CA 1
ATOM 656 C C . PHE A 1 85 ? -3.772 -3.800 2.428 1.00 98.00 85 PHE A C 1
ATOM 658 O O . PHE A 1 85 ? -4.287 -4.274 3.440 1.00 98.00 85 PHE A O 1
ATOM 665 N N . THR A 1 86 ? -2.937 -2.760 2.470 1.00 97.62 86 THR A N 1
ATOM 666 C CA . THR A 1 86 ? -2.590 -2.061 3.712 1.00 97.62 86 THR A CA 1
ATOM 667 C C . THR A 1 86 ? -3.835 -1.459 4.365 1.00 97.62 86 THR A C 1
ATOM 669 O O . THR A 1 86 ? -4.052 -1.653 5.560 1.00 97.62 86 THR A O 1
ATOM 672 N N . ALA A 1 87 ? -4.692 -0.782 3.595 1.00 95.75 87 ALA A N 1
ATOM 673 C CA . ALA A 1 87 ? -5.932 -0.198 4.100 1.00 95.75 87 ALA A CA 1
ATOM 674 C C . ALA A 1 87 ? -6.889 -1.269 4.644 1.00 95.75 87 ALA A C 1
ATOM 676 O O . ALA A 1 87 ? -7.409 -1.119 5.748 1.00 95.75 87 ALA A O 1
ATOM 677 N N . LEU A 1 88 ? -7.072 -2.379 3.921 1.00 96.94 88 LEU A N 1
ATOM 678 C CA . LEU A 1 88 ? -7.879 -3.514 4.382 1.00 96.94 88 LEU A CA 1
ATOM 679 C C . LEU A 1 88 ? -7.344 -4.098 5.695 1.00 96.94 88 LEU A C 1
ATOM 681 O O . LEU A 1 88 ? -8.119 -4.402 6.600 1.00 96.94 88 LEU A O 1
ATOM 685 N N . TYR A 1 89 ? -6.022 -4.216 5.828 1.00 96.38 89 TYR A N 1
ATOM 686 C CA . TYR A 1 89 ? -5.399 -4.714 7.051 1.00 96.38 89 TYR A CA 1
ATOM 687 C C . TYR A 1 89 ? -5.565 -3.742 8.229 1.00 96.38 89 TYR A C 1
ATOM 689 O O . TYR A 1 89 ? -5.834 -4.169 9.350 1.00 96.38 89 TYR A O 1
ATOM 697 N N . VAL A 1 90 ? -5.478 -2.432 7.982 1.00 94.81 90 VAL A N 1
ATOM 698 C CA . VAL A 1 90 ? -5.788 -1.401 8.984 1.00 94.81 90 VAL A CA 1
ATOM 699 C C . VAL A 1 90 ? -7.241 -1.505 9.441 1.00 94.81 90 VAL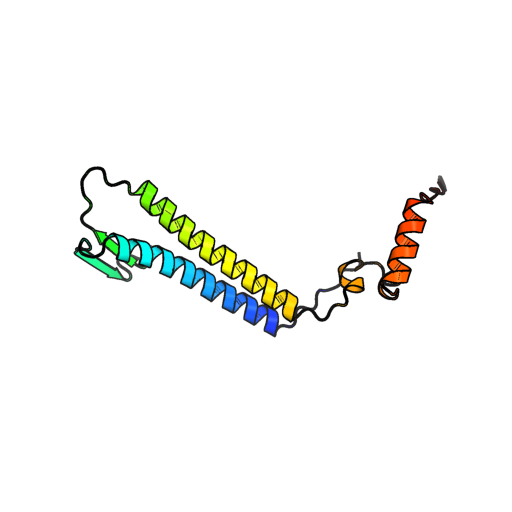 A C 1
ATOM 701 O O . VAL A 1 90 ? -7.487 -1.506 10.646 1.00 94.81 90 VAL A O 1
ATOM 704 N N . PHE A 1 91 ? -8.192 -1.649 8.512 1.00 93.25 91 PHE A N 1
ATOM 705 C CA . PHE A 1 91 ? -9.600 -1.855 8.860 1.00 93.25 91 PHE A CA 1
ATOM 706 C C . PHE A 1 91 ? -9.787 -3.099 9.720 1.00 93.25 91 PHE A C 1
ATOM 708 O O . PHE A 1 91 ? -10.465 -3.025 10.738 1.00 93.25 91 PHE A O 1
ATOM 715 N N . LYS A 1 92 ? -9.121 -4.204 9.372 1.00 93.06 92 LYS A N 1
ATOM 716 C CA . LYS A 1 92 ? -9.148 -5.425 10.176 1.00 93.06 92 LYS A CA 1
ATOM 717 C C . LYS A 1 92 ? -8.628 -5.202 11.600 1.00 93.06 92 LYS A C 1
ATOM 719 O O . LYS A 1 92 ? -9.266 -5.652 12.539 1.00 93.06 92 LYS A O 1
ATOM 724 N N . ILE A 1 93 ? -7.513 -4.491 11.782 1.00 91.00 93 ILE A N 1
ATOM 725 C CA . ILE A 1 93 ? -6.994 -4.172 13.127 1.00 91.00 93 ILE A CA 1
ATOM 726 C C . ILE A 1 93 ? -8.001 -3.346 13.926 1.00 91.00 93 ILE A C 1
ATOM 728 O O . ILE A 1 93 ? -8.148 -3.550 15.127 1.00 91.00 93 ILE A O 1
ATOM 732 N N . MET A 1 94 ? -8.650 -2.380 13.277 1.00 88.81 94 MET A N 1
ATOM 733 C CA . MET A 1 94 ? -9.639 -1.536 13.940 1.00 88.81 94 MET A CA 1
ATOM 734 C C . MET A 1 94 ? -10.884 -2.326 14.342 1.00 88.81 94 MET A C 1
ATOM 736 O O . MET A 1 94 ? -11.403 -2.065 15.419 1.00 88.81 94 MET A O 1
ATOM 740 N N . ASP A 1 95 ? -11.324 -3.264 13.504 1.00 87.81 95 ASP A N 1
ATOM 741 C CA . ASP A 1 95 ? -12.483 -4.132 13.742 1.00 87.81 95 ASP A CA 1
ATOM 742 C C . ASP A 1 95 ? -12.194 -5.183 14.827 1.00 87.81 95 ASP A C 1
ATOM 744 O O . ASP A 1 95 ? -12.970 -5.342 15.761 1.00 87.81 95 ASP A O 1
ATOM 748 N N . ASP A 1 96 ? -11.019 -5.824 14.781 1.00 87.94 96 ASP A N 1
ATOM 749 C CA . ASP A 1 96 ? -10.594 -6.830 15.767 1.00 87.94 96 ASP A CA 1
ATOM 750 C C . ASP A 1 96 ? -10.432 -6.238 17.189 1.00 87.94 96 ASP A C 1
ATOM 752 O O . ASP A 1 96 ? -10.485 -6.966 18.179 1.00 87.94 96 ASP A O 1
ATOM 756 N N . GLU A 1 97 ? -10.201 -4.927 17.306 1.00 86.88 97 GLU A N 1
ATOM 757 C CA . GLU A 1 97 ? -10.044 -4.212 18.585 1.00 86.88 97 GLU A CA 1
ATOM 758 C C . GLU A 1 97 ? -11.312 -3.438 18.995 1.00 86.88 97 GLU A C 1
ATOM 760 O O . GLU A 1 97 ? -11.307 -2.726 20.011 1.00 86.88 97 GLU A O 1
ATOM 765 N N . ASP A 1 98 ? -12.381 -3.546 18.200 1.00 81.94 98 ASP A N 1
ATOM 766 C CA . ASP A 1 98 ? -13.660 -2.901 18.453 1.00 81.94 98 ASP A CA 1
ATOM 767 C C . ASP A 1 98 ? -14.534 -3.747 19.385 1.00 81.94 98 ASP A C 1
ATOM 769 O O . ASP A 1 98 ? -15.231 -4.669 18.975 1.00 81.94 98 ASP A O 1
ATOM 773 N N . ASP A 1 99 ? -14.532 -3.391 20.668 1.00 82.56 99 ASP A N 1
ATOM 774 C CA . ASP A 1 99 ? -15.342 -4.065 21.690 1.00 82.56 99 ASP A CA 1
ATOM 775 C C . ASP A 1 99 ? -16.824 -3.609 21.695 1.00 82.56 99 ASP A C 1
ATOM 777 O O . ASP A 1 99 ? -17.556 -3.890 22.649 1.00 82.56 99 ASP A O 1
ATOM 781 N N . ARG A 1 100 ? -17.277 -2.827 20.702 1.00 79.25 100 ARG A N 1
ATOM 782 C CA . ARG A 1 100 ? -18.658 -2.320 20.644 1.00 79.25 100 ARG A CA 1
ATOM 783 C C . ARG A 1 100 ? -19.634 -3.416 20.224 1.00 79.25 100 ARG A C 1
ATOM 785 O O . ARG A 1 100 ? -19.428 -4.119 19.242 1.00 79.25 100 ARG A O 1
ATOM 792 N N . ASP A 1 101 ? -20.761 -3.488 20.923 1.00 80.25 101 ASP A N 1
ATOM 793 C CA . ASP A 1 101 ? -21.866 -4.369 20.543 1.00 80.25 101 ASP A CA 1
ATOM 794 C C . ASP A 1 101 ? -22.542 -3.866 19.246 1.00 80.25 101 ASP A C 1
ATOM 796 O O . ASP A 1 101 ? -22.625 -2.646 19.045 1.00 80.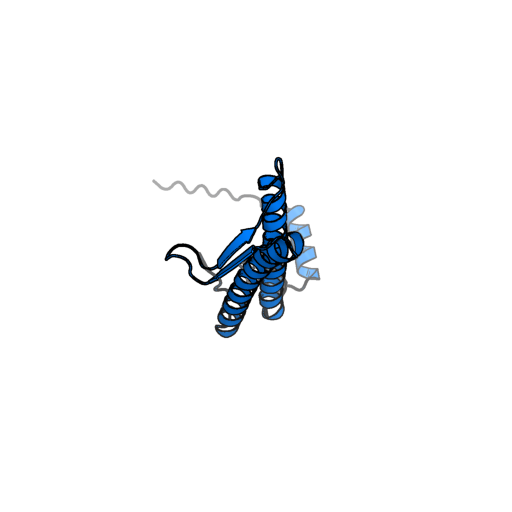25 101 ASP A O 1
ATOM 800 N N . PRO A 1 102 ? -23.085 -4.734 18.365 1.00 79.06 102 PRO A N 1
ATOM 801 C CA . PRO A 1 102 ? -23.746 -4.305 17.131 1.00 79.06 102 PRO A CA 1
ATOM 802 C C . PRO A 1 102 ? -24.822 -3.233 17.334 1.00 79.06 102 PRO A C 1
ATOM 804 O O . PRO A 1 102 ? -24.951 -2.329 16.506 1.00 79.06 102 PRO A O 1
ATOM 807 N N . ALA A 1 103 ? -25.552 -3.257 18.456 1.00 74.75 103 ALA A N 1
ATOM 808 C CA . ALA A 1 103 ? -26.540 -2.226 18.767 1.00 74.75 103 ALA A CA 1
ATOM 809 C C . ALA A 1 103 ? -25.896 -0.845 19.018 1.00 74.75 103 ALA A C 1
ATOM 811 O O . ALA A 1 103 ? -26.460 0.185 18.644 1.00 74.75 103 ALA A O 1
ATOM 812 N N . GLN A 1 104 ? -24.686 -0.806 19.588 1.00 75.56 104 GLN A N 1
ATOM 813 C CA . GLN A 1 104 ? -23.900 0.421 19.777 1.00 75.56 104 GLN A CA 1
ATOM 814 C C . GLN A 1 104 ? -23.322 0.952 18.458 1.00 75.56 104 GLN A C 1
ATOM 816 O O . GLN A 1 104 ? -23.123 2.162 18.324 1.00 75.56 104 GLN A O 1
ATOM 821 N N . ILE A 1 105 ? -23.073 0.067 17.488 1.00 77.12 105 ILE A N 1
ATOM 822 C CA . ILE A 1 105 ? -22.596 0.419 16.144 1.00 77.12 105 ILE A CA 1
ATOM 823 C C . ILE A 1 105 ? -23.741 0.981 15.291 1.00 77.12 105 ILE A C 1
ATOM 825 O O . ILE A 1 105 ? -23.584 2.033 14.672 1.00 77.12 105 ILE A O 1
ATOM 829 N N . LEU A 1 106 ? -24.897 0.311 15.279 1.00 78.62 106 LEU A N 1
ATOM 830 C CA . LEU A 1 106 ? -26.057 0.691 14.464 1.00 78.62 106 LEU A CA 1
ATOM 831 C C . LEU A 1 106 ? -26.800 1.912 15.021 1.00 78.62 106 LEU A C 1
ATOM 833 O O . LEU A 1 106 ? -27.290 2.743 14.256 1.00 78.62 106 LEU A O 1
ATOM 837 N N . PHE A 1 107 ? -26.860 2.051 16.350 1.00 82.31 107 PHE A N 1
ATOM 838 C CA . PHE A 1 107 ? -27.612 3.113 17.023 1.00 82.31 107 PHE A CA 1
ATOM 839 C C . PHE A 1 107 ? -26.739 3.923 17.984 1.00 82.31 107 PHE A C 1
ATOM 841 O O . PHE A 1 107 ? -27.054 4.013 19.174 1.00 82.31 107 PHE A O 1
ATOM 848 N N . PRO A 1 108 ? -25.667 4.584 17.511 1.00 72.44 108 PRO A N 1
ATOM 849 C CA . PRO A 1 108 ? -24.739 5.287 18.390 1.00 72.44 108 PRO A CA 1
ATOM 850 C C . PRO A 1 108 ? -25.462 6.353 19.228 1.00 72.44 108 PRO A C 1
ATOM 852 O O . PRO A 1 108 ? -25.246 6.471 20.426 1.00 72.44 108 PRO A O 1
ATOM 855 N N . ASN A 1 109 ? -26.417 7.082 18.655 1.00 77.69 109 ASN A N 1
ATOM 856 C CA . ASN A 1 109 ? -27.052 8.205 19.351 1.00 77.69 109 ASN A CA 1
ATOM 857 C C . ASN A 1 109 ? -28.318 7.847 20.146 1.00 77.69 109 ASN A C 1
ATOM 859 O O . ASN A 1 109 ? -28.953 8.757 20.677 1.00 77.69 109 ASN A O 1
ATOM 863 N N . ASN A 1 110 ? -28.713 6.571 20.221 1.00 79.88 110 ASN A N 1
ATOM 864 C CA . ASN A 1 110 ? -29.974 6.179 20.850 1.00 79.88 110 ASN A CA 1
ATOM 865 C C . ASN A 1 110 ? -29.771 5.097 21.931 1.00 79.88 110 ASN A C 1
ATOM 867 O O . ASN A 1 110 ? -29.873 3.903 21.641 1.00 79.88 110 ASN A O 1
ATOM 871 N N . PRO A 1 111 ? -29.496 5.494 23.190 1.00 80.94 111 PRO A N 1
ATOM 872 C CA . PRO A 1 111 ? -29.199 4.560 24.276 1.00 80.94 111 PRO A CA 1
ATOM 873 C C . PRO A 1 111 ? -30.392 3.687 24.680 1.00 80.94 111 PRO A C 1
ATOM 875 O O . PRO A 1 111 ? -30.203 2.698 25.383 1.00 80.94 111 PRO A O 1
ATOM 878 N N . GLU A 1 112 ? -31.615 4.030 24.269 1.00 82.56 112 GLU A N 1
ATOM 879 C CA . GLU A 1 112 ? -32.773 3.155 24.466 1.00 82.56 112 GLU A CA 1
ATOM 880 C C . GLU A 1 112 ? -32.779 2.000 23.466 1.00 82.56 112 GLU A C 1
ATOM 882 O O . GLU A 1 112 ? -33.072 0.875 23.856 1.00 82.56 112 GLU A O 1
ATOM 887 N N . LEU A 1 113 ? -32.393 2.251 22.209 1.00 79.94 113 LEU A N 1
ATOM 888 C CA . LEU A 1 113 ? -32.271 1.210 21.182 1.00 79.94 113 LEU A CA 1
ATOM 889 C C . LEU A 1 113 ? -31.058 0.302 21.417 1.00 79.94 113 LEU A C 1
ATOM 891 O O . LEU A 1 113 ? -31.115 -0.877 21.096 1.00 79.94 113 LEU A O 1
ATOM 895 N N . GLN A 1 114 ? -29.998 0.814 22.048 1.00 81.38 114 GLN A N 1
ATOM 896 C CA . GLN A 1 114 ? -28.823 0.016 22.429 1.00 81.38 114 GLN A CA 1
ATOM 897 C C . GLN A 1 114 ? -29.117 -1.062 23.483 1.00 81.38 114 GLN A C 1
ATOM 899 O O . GLN A 1 114 ? -28.323 -1.981 23.646 1.00 81.38 114 GLN A O 1
ATOM 904 N N . LYS A 1 115 ? -30.219 -0.938 24.234 1.00 84.06 115 LYS A N 1
ATOM 905 C CA . LYS A 1 115 ? -30.617 -1.907 25.271 1.00 84.06 115 LYS A CA 1
ATOM 906 C C . LYS A 1 115 ? -31.497 -3.031 24.734 1.00 84.06 115 LYS A C 1
ATOM 908 O O . LYS A 1 115 ? -31.779 -3.969 25.472 1.00 84.06 115 LYS A O 1
ATOM 913 N N . LEU A 1 116 ? -31.981 -2.891 23.504 1.00 81.50 116 LEU A N 1
ATOM 914 C CA . LEU A 1 116 ? -32.913 -3.829 22.905 1.00 81.50 116 LEU A CA 1
ATOM 915 C C . LEU A 1 116 ? -32.159 -5.016 22.317 1.00 81.50 116 LEU A C 1
ATOM 917 O O . LEU A 1 116 ? -31.098 -4.872 21.713 1.00 81.50 116 LEU A O 1
ATOM 921 N N . THR A 1 117 ? -32.746 -6.196 22.460 1.00 82.81 117 THR A N 1
ATOM 922 C CA . THR A 1 117 ? -32.293 -7.393 21.757 1.00 82.81 117 THR A CA 1
ATOM 923 C C . THR A 1 117 ? -32.542 -7.258 20.247 1.00 82.81 117 THR A C 1
ATOM 925 O O . THR A 1 117 ? -33.424 -6.501 19.826 1.00 82.81 117 THR A O 1
ATOM 928 N N . PRO A 1 118 ? -31.838 -8.025 19.392 1.00 78.88 118 PRO A N 1
ATOM 929 C CA . PRO A 1 118 ? -32.054 -7.989 17.942 1.00 78.88 118 PRO A CA 1
ATOM 930 C C . PRO A 1 118 ? -33.516 -8.207 17.517 1.00 78.88 118 PRO A C 1
ATOM 932 O O . PRO A 1 118 ? -33.970 -7.610 16.544 1.00 78.88 118 PRO A O 1
ATOM 935 N N . LYS A 1 119 ? -34.272 -9.024 18.266 1.00 83.00 119 LYS A N 1
ATOM 936 C CA . LYS A 1 119 ? -35.694 -9.283 18.002 1.00 83.00 119 LYS A CA 1
ATOM 937 C C . LYS A 1 119 ? -36.569 -8.064 18.310 1.00 83.00 119 LYS A C 1
ATOM 939 O O . LYS A 1 119 ? -37.416 -7.704 17.503 1.00 83.00 119 LYS A O 1
ATOM 944 N N . GLU A 1 120 ? -36.329 -7.400 19.437 1.00 82.81 120 GLU A N 1
ATOM 945 C CA . GLU A 1 120 ? -37.058 -6.183 19.823 1.00 82.81 120 GLU A CA 1
ATOM 946 C C . GLU A 1 120 ? -36.733 -5.003 18.894 1.00 82.81 120 GLU A C 1
ATOM 948 O O . GLU A 1 120 ? -37.595 -4.167 18.628 1.00 82.81 120 GLU A O 1
ATOM 953 N N . LEU A 1 121 ? -35.504 -4.945 18.367 1.00 79.56 121 LEU A N 1
ATOM 954 C CA . LEU A 1 121 ? -35.108 -3.977 17.340 1.00 79.56 121 LEU A CA 1
ATOM 955 C C . LEU A 1 121 ? -35.866 -4.184 16.025 1.00 79.56 121 LEU A C 1
ATOM 957 O O . LEU A 1 121 ? -36.295 -3.203 15.420 1.00 79.56 121 LEU A O 1
ATOM 961 N N . TRP A 1 122 ? -36.045 -5.439 15.605 1.00 79.62 122 TRP A N 1
ATOM 962 C CA . TRP A 1 122 ? -36.817 -5.784 14.411 1.00 79.62 122 TRP A CA 1
ATOM 963 C C . TRP A 1 122 ? -38.302 -5.434 14.566 1.00 79.62 122 TRP A C 1
ATOM 965 O O . TRP A 1 122 ? -38.889 -4.795 13.700 1.00 79.62 122 TRP A O 1
ATOM 975 N N . GLU A 1 123 ? -38.901 -5.773 15.708 1.00 83.31 123 GLU A N 1
ATOM 976 C CA . GLU A 1 123 ? -40.306 -5.448 15.978 1.00 83.31 123 GLU A CA 1
ATOM 977 C C . GLU A 1 123 ? -40.541 -3.926 16.023 1.00 83.31 123 GLU A C 1
ATOM 979 O O . GLU A 1 123 ? -41.527 -3.433 15.475 1.00 83.31 123 GLU A O 1
ATOM 984 N N . LYS A 1 124 ? -39.614 -3.145 16.600 1.00 74.44 124 LYS A N 1
ATOM 985 C CA . LYS A 1 124 ? -39.706 -1.674 16.584 1.00 74.44 124 LYS A CA 1
ATOM 986 C C . LYS A 1 124 ? -39.542 -1.072 15.189 1.00 74.44 124 LYS A C 1
ATOM 988 O O . LYS A 1 124 ? -40.261 -0.128 14.870 1.00 74.44 124 LYS A O 1
ATOM 993 N N . SER A 1 125 ? -38.618 -1.581 14.371 1.00 73.19 125 SER A N 1
ATOM 994 C CA .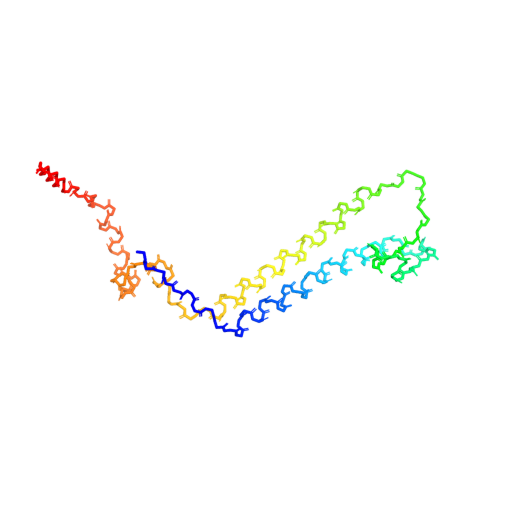 SER A 1 125 ? -38.409 -1.043 13.021 1.00 73.19 125 SER A CA 1
ATOM 995 C C . SER A 1 125 ? -39.614 -1.303 12.115 1.00 73.19 125 SER A C 1
ATOM 997 O O . SER A 1 125 ? -39.990 -0.424 11.343 1.00 73.19 125 SER A O 1
ATOM 999 N N . GLU A 1 126 ? -40.280 -2.453 12.259 1.00 67.94 126 GLU A N 1
ATOM 1000 C CA . GLU A 1 126 ? -41.541 -2.736 11.567 1.00 67.94 126 GLU A CA 1
ATOM 1001 C C . GLU A 1 126 ? -42.676 -1.805 12.027 1.00 67.94 126 GLU A C 1
ATOM 1003 O O . GLU A 1 126 ? -43.440 -1.313 11.194 1.00 67.94 126 GLU A O 1
ATOM 1008 N N . MET A 1 127 ? -42.772 -1.492 13.326 1.00 58.38 127 MET A N 1
ATOM 1009 C CA . MET A 1 127 ? -43.800 -0.572 13.834 1.00 58.38 127 MET A CA 1
ATOM 1010 C C . MET A 1 127 ? -43.612 0.878 13.357 1.00 58.38 127 MET A C 1
ATOM 1012 O O . MET A 1 127 ? -44.607 1.526 13.025 1.00 58.38 127 MET A O 1
ATOM 1016 N N . ASP A 1 128 ? -42.375 1.377 13.259 1.00 58.81 128 ASP A N 1
ATOM 1017 C CA . ASP A 1 128 ? -42.086 2.733 12.757 1.00 58.81 128 ASP A CA 1
ATOM 1018 C C . ASP A 1 128 ? -42.347 2.876 11.242 1.00 58.81 128 ASP A C 1
ATOM 1020 O O . ASP A 1 128 ? -42.725 3.951 10.773 1.00 58.81 128 ASP A O 1
ATOM 1024 N N . ILE A 1 129 ? -42.206 1.794 10.462 1.00 56.50 129 ILE A N 1
ATOM 1025 C CA . ILE A 1 129 ? -42.566 1.775 9.030 1.00 56.50 129 ILE A CA 1
ATOM 1026 C C . ILE A 1 129 ? -44.093 1.830 8.845 1.00 56.50 129 ILE A C 1
ATOM 1028 O O . ILE A 1 129 ? -44.586 2.436 7.891 1.00 56.50 129 ILE A O 1
ATOM 1032 N N . ILE A 1 130 ? -44.852 1.214 9.756 1.00 52.34 130 ILE A N 1
ATOM 1033 C CA . ILE A 1 130 ? -46.318 1.122 9.678 1.00 52.34 130 ILE A CA 1
ATOM 1034 C C . ILE A 1 130 ? -47.004 2.377 10.249 1.00 52.34 130 ILE A C 1
ATOM 1036 O O . ILE A 1 130 ? -48.100 2.735 9.811 1.00 52.34 130 ILE A O 1
ATOM 1040 N N . LEU A 1 131 ? -46.374 3.083 11.192 1.00 46.72 131 LEU A N 1
ATOM 1041 C CA . LEU A 1 131 ? -46.922 4.285 11.823 1.00 46.72 131 LEU A CA 1
ATOM 1042 C C . LEU A 1 131 ? -46.027 5.500 11.549 1.00 46.72 131 LEU A C 1
ATOM 1044 O O . LEU A 1 131 ? -45.218 5.861 12.403 1.00 46.72 131 LEU A O 1
ATOM 1048 N N . PRO A 1 132 ? -46.180 6.195 10.402 1.00 48.19 132 PRO A N 1
ATOM 1049 C CA . PRO A 1 132 ? -45.463 7.441 10.192 1.00 48.19 132 PRO A CA 1
ATOM 1050 C C . PRO A 1 132 ? -45.826 8.420 11.310 1.00 48.19 132 PRO A C 1
ATOM 1052 O O . PRO A 1 132 ? -47.005 8.717 11.535 1.00 48.19 132 PRO A O 1
ATOM 1055 N N . GLU A 1 133 ? -44.798 8.903 12.012 1.00 49.50 133 GLU A N 1
ATOM 1056 C CA . GLU A 1 133 ? -44.895 9.894 13.078 1.00 49.50 133 GLU A CA 1
ATOM 1057 C C . GLU A 1 133 ? -45.898 10.983 12.688 1.00 49.50 133 GLU A C 1
ATOM 1059 O O . GLU A 1 133 ? -45.692 11.780 11.763 1.00 49.50 133 GLU A O 1
ATOM 1064 N N . LYS A 1 134 ? -47.016 11.027 13.411 1.00 47.78 134 LYS A N 1
ATOM 1065 C CA . LYS A 1 134 ? -48.002 12.091 13.287 1.00 47.78 134 LYS A CA 1
ATOM 1066 C C . LYS A 1 134 ? -47.329 13.359 13.808 1.00 47.78 134 LYS A C 1
ATOM 1068 O O . LYS A 1 134 ? -47.385 13.630 15.005 1.00 47.78 134 LYS A O 1
ATOM 1073 N N . LYS A 1 135 ? -46.649 14.107 12.927 1.00 48.12 135 LYS A N 1
ATOM 1074 C CA . LYS A 1 135 ? -46.028 15.406 13.225 1.00 48.12 135 LYS A CA 1
ATOM 1075 C C . LYS A 1 135 ? -47.053 16.286 13.937 1.00 48.12 135 LYS A C 1
ATOM 1077 O O . LYS A 1 135 ? -47.904 16.914 13.312 1.00 48.12 135 LYS A O 1
ATOM 1082 N N . SER A 1 136 ? -46.970 16.327 15.263 1.00 45.66 136 SER A N 1
ATOM 1083 C CA . SER A 1 136 ? -47.720 17.252 16.097 1.00 45.66 136 SER A CA 1
ATOM 1084 C C . SER A 1 136 ? -47.107 18.633 15.892 1.00 45.66 136 SER A C 1
ATOM 1086 O O . SER A 1 136 ? -46.210 19.053 16.624 1.00 45.66 136 SER A O 1
ATOM 1088 N N . SER A 1 137 ? -47.593 19.342 14.874 1.00 49.00 137 SER A N 1
ATOM 1089 C CA . SER A 1 137 ? -47.316 20.752 14.639 1.00 49.00 137 SER A CA 1
ATOM 1090 C C . SER A 1 137 ? -47.885 21.593 15.787 1.00 49.00 137 SER A C 1
ATOM 1092 O O . SER A 1 137 ? -48.975 22.156 15.693 1.00 49.00 137 SER A O 1
ATOM 1094 N N . LYS A 1 138 ? -47.150 21.719 16.892 1.00 46.88 138 LYS A N 1
ATOM 1095 C CA . LYS A 1 138 ? -47.349 22.842 17.812 1.00 46.88 138 LYS A CA 1
ATOM 1096 C C . LYS A 1 138 ? -46.531 24.026 17.308 1.00 46.88 138 LYS A C 1
ATOM 1098 O O . LYS A 1 138 ? -45.457 24.328 17.815 1.00 46.88 138 LYS A O 1
ATOM 1103 N N . HIS A 1 139 ? -47.079 24.711 16.304 1.00 45.53 139 HIS A N 1
ATOM 1104 C CA . HIS A 1 139 ? -46.750 26.111 16.053 1.00 45.53 139 HIS A CA 1
ATOM 1105 C C . HIS A 1 139 ? -47.229 26.929 17.260 1.00 45.53 139 HIS A C 1
ATOM 1107 O O . HIS A 1 139 ? -48.377 27.355 17.324 1.00 45.53 139 HIS A O 1
ATOM 1113 N N . SER A 1 140 ? -46.353 27.135 18.242 1.00 41.91 140 SER A N 1
ATOM 1114 C CA . SER A 1 140 ? -46.523 28.210 19.217 1.00 41.91 140 SER A CA 1
ATOM 1115 C C . SER A 1 140 ? -45.826 29.449 18.673 1.00 41.91 140 SER A C 1
ATOM 1117 O O . SER A 1 140 ? -44.671 29.719 18.991 1.00 41.91 140 SER A O 1
ATOM 1119 N N . HIS A 1 141 ? -46.548 30.209 17.849 1.00 45.28 141 HIS A N 1
ATOM 1120 C CA . HIS A 1 141 ? -46.286 31.635 17.705 1.00 45.28 141 HIS A CA 1
ATOM 1121 C C . HIS A 1 141 ? -46.492 32.289 19.076 1.00 45.28 141 HIS A C 1
ATOM 1123 O O . HIS A 1 141 ? -47.616 32.350 19.573 1.00 45.28 141 HIS A O 1
ATOM 1129 N N . LYS A 1 142 ? -45.423 32.808 19.677 1.00 42.66 142 LYS A N 1
ATOM 1130 C CA . LYS A 1 142 ? -45.541 33.902 20.640 1.00 42.66 142 LYS A CA 1
ATOM 1131 C C . LYS A 1 142 ? -44.740 35.089 20.123 1.00 42.66 142 LYS A C 1
ATOM 1133 O O . LYS A 1 142 ? -43.565 34.947 19.797 1.00 42.66 142 LYS A O 1
ATOM 1138 N N . LYS A 1 143 ? -45.489 36.179 19.961 1.00 56.69 143 LYS A N 1
ATOM 1139 C CA . LYS A 1 143 ? -45.043 37.552 19.734 1.00 56.69 143 LYS A CA 1
ATOM 1140 C C . LYS A 1 143 ? -44.204 38.047 20.904 1.00 56.69 143 LYS A C 1
ATOM 1142 O O . LYS A 1 143 ? -44.463 37.560 22.030 1.00 56.69 143 LYS A O 1
#